Protein AF-A0A170U6C7-F1 (afdb_monomer)

Sequence (70 aa):
MSHGDGDHERFAHYVQKDKIMASALDGTPVVALCGKVWVPGRDPKKYPVCPLCKEIYDSMGSGGEGDDKK

Mean predicted aligned error: 10.18 Å

Structure (mmCIF, N/CA/C/O backbone):
data_AF-A0A170U6C7-F1
#
_entry.id   AF-A0A170U6C7-F1
#
loop_
_atom_site.group_PDB
_atom_site.id
_atom_site.type_symbol
_atom_site.label_atom_id
_atom_site.label_alt_id
_atom_site.label_comp_id
_atom_site.label_asym_id
_atom_site.label_entity_id
_atom_site.label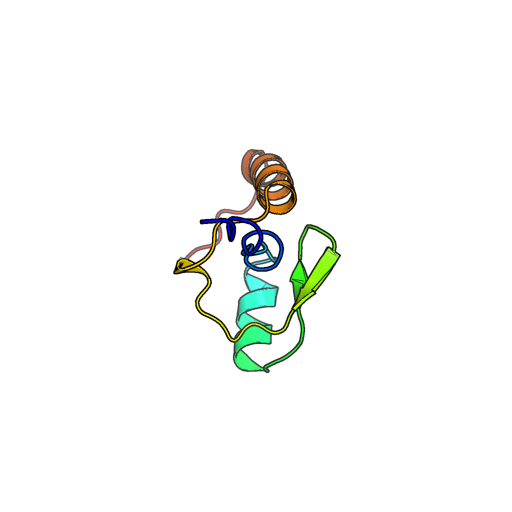_seq_id
_atom_site.pdbx_PDB_ins_code
_atom_site.Cartn_x
_atom_site.Cartn_y
_atom_site.Cartn_z
_atom_site.occupancy
_atom_site.B_iso_or_equiv
_atom_site.auth_seq_id
_atom_site.auth_comp_id
_atom_site.auth_asym_id
_atom_site.auth_atom_id
_atom_site.pdbx_PDB_model_num
ATOM 1 N N . MET A 1 1 ? 28.878 0.389 -15.950 1.00 45.53 1 MET A N 1
ATOM 2 C CA . MET A 1 1 ? 27.941 -0.711 -15.646 1.00 45.53 1 MET A CA 1
ATOM 3 C C . MET A 1 1 ? 26.593 -0.090 -15.328 1.00 45.53 1 MET A C 1
ATOM 5 O O . MET A 1 1 ? 26.334 0.247 -14.182 1.00 45.53 1 MET A O 1
ATOM 9 N N . SER A 1 2 ? 25.793 0.174 -16.359 1.00 63.09 2 SER A N 1
ATOM 10 C CA . SER A 1 2 ? 24.489 0.825 -16.217 1.00 63.09 2 SER A CA 1
ATOM 11 C C . SER A 1 2 ? 23.404 -0.244 -16.216 1.00 63.09 2 SER A C 1
ATOM 13 O O . SER A 1 2 ? 23.131 -0.834 -17.259 1.00 63.09 2 SER A O 1
ATOM 15 N N . HIS A 1 3 ? 22.837 -0.520 -15.043 1.00 49.12 3 HIS A N 1
ATOM 16 C CA . HIS A 1 3 ? 21.528 -1.165 -14.888 1.00 49.12 3 HIS A CA 1
ATOM 17 C C . HIS A 1 3 ? 21.003 -0.903 -13.467 1.00 49.12 3 HIS A C 1
ATOM 19 O O . HIS A 1 3 ? 20.868 -1.800 -12.643 1.00 49.12 3 HIS A O 1
ATOM 25 N N . GLY A 1 4 ? 20.796 0.377 -13.157 1.00 51.62 4 GLY A N 1
ATOM 26 C CA . GLY A 1 4 ? 20.156 0.831 -11.918 1.00 51.62 4 GLY A CA 1
ATOM 27 C C . GLY A 1 4 ? 18.682 1.189 -12.109 1.00 51.62 4 GLY A C 1
ATOM 28 O O . GLY A 1 4 ? 18.145 1.926 -11.298 1.00 51.62 4 GLY A O 1
ATOM 29 N N . ASP A 1 5 ? 18.050 0.721 -13.188 1.00 47.69 5 ASP A N 1
ATOM 30 C CA . ASP A 1 5 ? 16.667 1.049 -13.547 1.00 47.69 5 ASP A CA 1
ATOM 31 C C . ASP A 1 5 ? 15.864 -0.253 -13.662 1.00 47.69 5 ASP A C 1
ATOM 33 O O . ASP A 1 5 ? 15.599 -0.789 -14.730 1.00 47.69 5 ASP A O 1
ATOM 37 N N . GLY A 1 6 ? 15.621 -0.874 -12.512 1.00 49.06 6 GLY A N 1
ATOM 38 C CA . GLY A 1 6 ? 14.744 -2.042 -12.382 1.00 49.06 6 GLY A CA 1
ATOM 39 C C . GLY A 1 6 ? 13.937 -2.019 -11.085 1.00 49.06 6 GLY A C 1
ATOM 40 O O . GLY A 1 6 ? 13.306 -3.016 -10.732 1.00 49.06 6 GLY A O 1
ATOM 41 N N . ASP A 1 7 ? 13.997 -0.901 -10.355 1.00 48.41 7 ASP A N 1
ATOM 42 C CA . ASP A 1 7 ? 13.424 -0.748 -9.016 1.00 48.41 7 ASP A CA 1
ATOM 43 C C . ASP A 1 7 ? 11.978 -0.231 -9.055 1.00 48.41 7 ASP A C 1
ATOM 45 O O . ASP A 1 7 ? 11.216 -0.425 -8.117 1.00 48.41 7 ASP A O 1
ATOM 49 N N . HIS A 1 8 ? 11.541 0.351 -10.177 1.00 50.81 8 HIS A N 1
ATOM 50 C CA . HIS A 1 8 ? 10.235 1.012 -10.249 1.00 50.81 8 HIS A CA 1
ATOM 51 C C . HIS A 1 8 ? 9.030 0.072 -10.446 1.00 50.81 8 HIS A C 1
ATOM 53 O O . HIS A 1 8 ? 7.884 0.493 -10.290 1.00 50.81 8 HIS A O 1
ATOM 59 N N . GLU A 1 9 ? 9.264 -1.217 -10.714 1.00 53.66 9 GLU A N 1
ATOM 60 C CA . GLU A 1 9 ? 8.207 -2.231 -10.893 1.00 53.66 9 GLU A CA 1
ATOM 61 C C . GLU A 1 9 ? 8.121 -3.238 -9.730 1.00 53.66 9 GLU A C 1
ATOM 63 O O . GLU A 1 9 ? 7.372 -4.215 -9.785 1.00 53.66 9 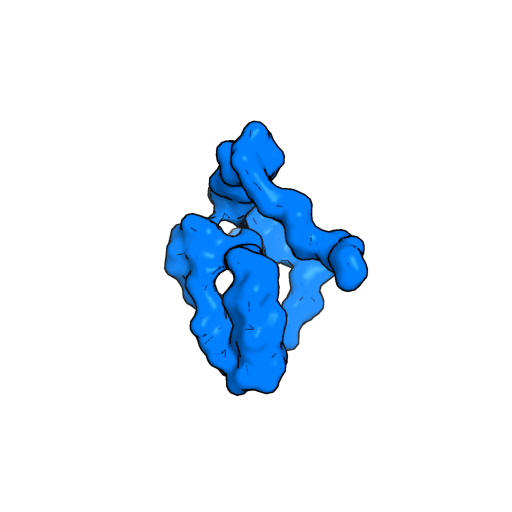GLU A O 1
ATOM 68 N N . ARG A 1 10 ? 8.900 -3.020 -8.666 1.00 64.06 10 ARG A N 1
ATOM 69 C CA . ARG A 1 10 ? 9.154 -3.987 -7.588 1.00 64.06 10 ARG A CA 1
ATOM 70 C C . ARG A 1 10 ? 8.754 -3.461 -6.212 1.00 64.06 10 ARG A C 1
ATOM 72 O O . ARG A 1 10 ? 9.350 -3.848 -5.216 1.00 64.06 10 ARG A O 1
ATOM 79 N N . PHE A 1 11 ? 7.756 -2.587 -6.144 1.00 71.81 11 PHE A N 1
ATOM 80 C CA . PHE A 1 11 ? 7.264 -2.085 -4.865 1.00 71.81 11 PHE A CA 1
ATOM 81 C C . PHE A 1 11 ? 6.142 -2.967 -4.307 1.00 71.81 11 PHE A C 1
ATOM 83 O O . PHE A 1 11 ? 5.210 -3.343 -5.017 1.00 71.81 11 PHE A O 1
ATOM 90 N N . ALA A 1 12 ? 6.216 -3.279 -3.015 1.00 79.38 12 ALA A N 1
ATOM 91 C CA . ALA A 1 12 ? 5.120 -3.869 -2.263 1.00 79.38 12 ALA A CA 1
ATOM 92 C C . ALA A 1 12 ? 4.050 -2.803 -1.996 1.00 79.38 12 ALA A C 1
ATOM 94 O O . ALA A 1 12 ? 4.353 -1.668 -1.629 1.00 79.38 12 ALA A O 1
ATOM 95 N N . HIS A 1 13 ? 2.784 -3.159 -2.168 1.00 84.06 13 HIS A N 1
ATOM 96 C CA . HIS A 1 13 ? 1.665 -2.250 -1.959 1.00 84.06 13 HIS A CA 1
ATOM 97 C C . HIS A 1 13 ? 0.861 -2.675 -0.734 1.00 84.06 13 HIS A C 1
ATOM 99 O O . HIS A 1 13 ? 0.609 -3.864 -0.537 1.00 84.06 13 HIS A O 1
ATOM 105 N N . TYR A 1 14 ? 0.455 -1.704 0.086 1.00 83.00 14 TYR A N 1
ATOM 106 C CA . TYR A 1 14 ? -0.452 -1.978 1.195 1.00 83.00 14 TYR A CA 1
ATOM 107 C C . TYR A 1 14 ? -1.891 -2.077 0.701 1.00 83.00 14 TYR A C 1
ATOM 109 O O . TYR A 1 14 ? -2.322 -1.375 -0.217 1.00 83.00 14 TYR A O 1
ATOM 117 N N . VAL A 1 15 ? -2.619 -2.966 1.356 1.00 81.81 15 VAL A N 1
ATOM 118 C CA . VAL A 1 15 ? -4.023 -3.308 1.144 1.00 81.81 15 VAL A CA 1
ATOM 119 C C . VAL A 1 15 ? -4.636 -3.535 2.509 1.00 81.81 15 VAL A C 1
ATOM 121 O O . VAL A 1 15 ? -3.932 -3.913 3.447 1.00 81.81 15 VAL A O 1
ATOM 124 N N . GLN A 1 16 ? -5.949 -3.343 2.608 1.00 78.25 16 GLN A N 1
ATOM 125 C CA . GLN A 1 16 ? -6.688 -3.741 3.801 1.00 78.25 16 GLN A CA 1
ATOM 126 C C . GLN A 1 16 ? -6.441 -5.224 4.095 1.00 78.25 16 GLN A C 1
ATOM 128 O O . GLN A 1 16 ? -6.526 -6.064 3.194 1.00 78.25 16 GLN A O 1
ATOM 133 N N . LYS A 1 17 ? -6.114 -5.520 5.353 1.00 71.00 17 LYS A N 1
ATOM 134 C CA . LYS A 1 17 ? -5.676 -6.840 5.823 1.00 71.00 17 LYS A CA 1
ATOM 135 C C . LYS A 1 17 ? -6.730 -7.922 5.551 1.00 71.00 17 LYS A C 1
ATOM 137 O O . LYS A 1 17 ? -6.394 -8.985 5.031 1.00 71.00 17 LYS A O 1
ATOM 142 N N . ASP A 1 18 ? -8.004 -7.594 5.753 1.00 73.88 18 ASP A N 1
ATOM 143 C CA . ASP A 1 18 ? -9.145 -8.437 5.382 1.00 73.88 18 ASP A CA 1
ATOM 144 C C . ASP A 1 18 ? -9.183 -8.767 3.888 1.00 73.88 18 ASP A C 1
ATOM 146 O O . ASP A 1 18 ? -9.394 -9.914 3.491 1.00 73.88 18 ASP A O 1
ATOM 150 N N . LYS A 1 19 ? -8.921 -7.770 3.034 1.00 72.56 19 LYS A N 1
ATOM 151 C CA . LYS A 1 19 ? -8.986 -7.939 1.578 1.00 72.56 19 LYS A CA 1
ATOM 152 C C . LYS A 1 19 ? -7.817 -8.751 1.033 1.00 72.56 19 LYS A C 1
ATOM 154 O O . LYS A 1 19 ? -8.033 -9.590 0.161 1.00 72.56 19 LYS A O 1
ATOM 159 N N . ILE A 1 20 ? -6.594 -8.533 1.523 1.00 77.44 20 ILE A N 1
ATOM 160 C CA . ILE A 1 20 ? -5.421 -9.304 1.076 1.00 77.44 20 ILE A CA 1
ATOM 161 C C . ILE A 1 20 ? -5.521 -10.767 1.503 1.00 77.44 20 ILE A C 1
ATOM 163 O O . ILE A 1 20 ? -5.197 -11.629 0.694 1.00 77.44 20 ILE A O 1
ATOM 167 N N . MET A 1 21 ? -6.000 -11.066 2.719 1.00 78.88 21 MET A N 1
ATOM 168 C CA . MET A 1 21 ? -6.149 -12.453 3.167 1.00 78.88 21 MET A CA 1
ATOM 169 C C . MET A 1 21 ? -7.172 -13.213 2.324 1.00 78.88 21 MET A C 1
ATOM 171 O O . MET A 1 21 ? -6.841 -14.272 1.799 1.00 78.88 21 MET A O 1
ATOM 175 N N . ALA A 1 22 ? -8.372 -12.657 2.129 1.00 78.12 22 ALA A N 1
ATOM 176 C CA . ALA A 1 22 ? -9.400 -13.293 1.305 1.00 78.12 22 ALA A CA 1
ATOM 177 C C . ALA A 1 22 ? -8.929 -13.499 -0.144 1.00 78.12 22 ALA A C 1
ATOM 179 O O . ALA A 1 22 ? -9.106 -14.570 -0.719 1.00 78.12 22 ALA A O 1
ATOM 180 N N . SER A 1 23 ? -8.254 -12.505 -0.718 1.00 77.19 23 SER A N 1
ATOM 181 C CA . SER A 1 23 ? -7.837 -12.561 -2.123 1.00 77.19 23 SER A CA 1
ATOM 182 C C . SER A 1 23 ? -6.589 -13.409 -2.355 1.00 77.19 23 SER A C 1
ATOM 184 O O . SER A 1 23 ? -6.416 -13.955 -3.439 1.00 77.19 23 SER A O 1
ATOM 186 N N . ALA A 1 24 ? -5.721 -13.560 -1.350 1.00 75.00 24 ALA A N 1
ATOM 187 C CA . ALA A 1 24 ? -4.614 -14.514 -1.399 1.00 75.00 24 ALA A CA 1
ATOM 188 C C . ALA A 1 24 ? -5.107 -15.969 -1.399 1.00 75.00 24 ALA A C 1
ATOM 190 O O . ALA A 1 24 ? -4.447 -16.826 -1.981 1.00 75.00 24 ALA A O 1
ATOM 191 N N . LEU A 1 25 ? -6.258 -16.243 -0.775 1.00 79.38 25 LEU A N 1
ATOM 192 C CA . LEU A 1 25 ? -6.900 -17.560 -0.790 1.00 79.38 25 LEU A CA 1
ATOM 193 C C . LEU A 1 25 ? -7.636 -17.817 -2.112 1.00 79.38 25 LEU A C 1
ATOM 195 O O . LEU A 1 25 ? -7.532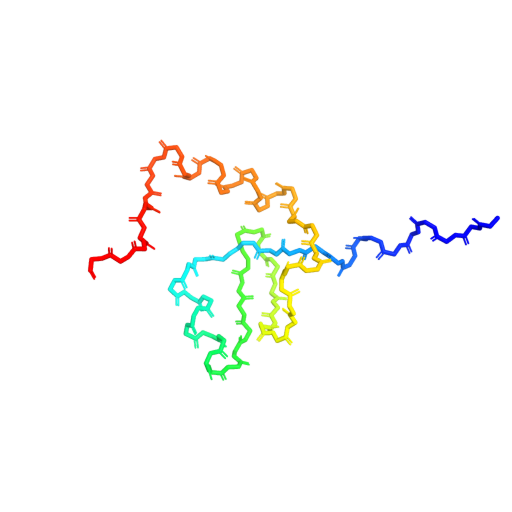 -18.907 -2.666 1.00 79.38 25 LEU A O 1
ATOM 199 N N . ASP A 1 26 ? -8.350 -16.808 -2.616 1.00 81.50 26 ASP A N 1
ATOM 200 C CA . ASP A 1 26 ? -9.171 -16.910 -3.830 1.00 81.50 26 ASP A CA 1
ATOM 201 C C . ASP A 1 26 ? -8.357 -16.719 -5.129 1.00 81.50 26 ASP A C 1
ATOM 203 O O . ASP A 1 26 ? -8.803 -17.060 -6.220 1.00 81.50 26 ASP A O 1
ATOM 207 N N . GLY A 1 27 ? -7.139 -16.173 -5.031 1.00 80.81 27 GLY A N 1
ATOM 208 C CA . GLY A 1 27 ? -6.299 -15.829 -6.182 1.00 80.81 27 GLY A CA 1
ATOM 209 C C . GLY A 1 27 ? -6.810 -14.617 -6.967 1.00 80.81 27 GLY A C 1
ATOM 210 O O . GLY A 1 27 ? -6.488 -14.453 -8.146 1.00 80.81 27 GLY A O 1
ATOM 211 N N . THR A 1 28 ? -7.619 -13.767 -6.337 1.00 84.31 28 THR A N 1
ATOM 212 C CA . THR A 1 28 ? -8.257 -12.623 -6.988 1.00 84.31 28 THR A CA 1
ATOM 213 C C . THR A 1 28 ? -7.371 -11.374 -6.980 1.00 84.31 28 THR A C 1
ATOM 215 O O . THR A 1 28 ? -6.540 -11.180 -6.086 1.00 84.31 28 THR A O 1
ATOM 218 N N . PRO A 1 29 ? -7.505 -10.502 -7.995 1.00 85.31 29 PRO A N 1
ATOM 219 C CA . PRO A 1 29 ? -6.778 -9.241 -8.039 1.00 85.31 29 PRO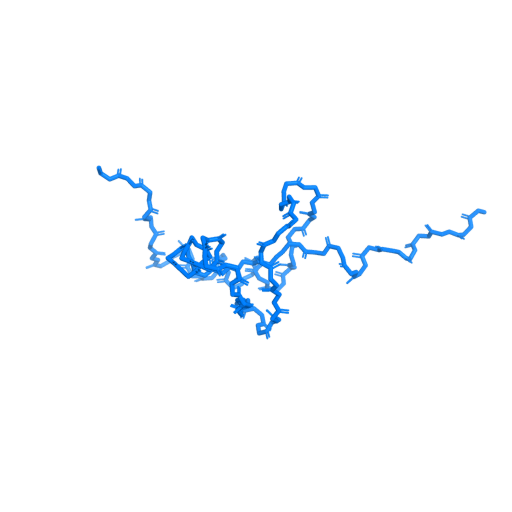 A CA 1
ATOM 220 C C . PRO A 1 29 ? -7.254 -8.291 -6.930 1.00 85.31 29 PRO A C 1
ATOM 222 O O . PRO A 1 29 ? -8.444 -8.002 -6.814 1.00 85.31 29 PRO A O 1
ATOM 225 N N . VAL A 1 30 ? -6.314 -7.753 -6.152 1.00 85.31 30 VAL A N 1
ATOM 226 C CA . VAL A 1 30 ? -6.560 -6.755 -5.103 1.00 85.31 30 VAL A CA 1
ATOM 227 C C . VAL A 1 30 ? -6.132 -5.369 -5.532 1.00 85.31 30 VAL A C 1
ATOM 229 O O . VAL A 1 30 ? -5.199 -5.213 -6.315 1.00 85.31 30 VAL A O 1
ATOM 232 N N . VAL A 1 31 ? -6.789 -4.354 -4.972 1.00 87.62 31 VAL A N 1
ATOM 233 C CA . VAL A 1 31 ? -6.493 -2.941 -5.225 1.00 87.62 31 VAL A CA 1
ATOM 234 C C . VAL A 1 31 ? -5.792 -2.324 -4.020 1.00 87.62 31 VAL 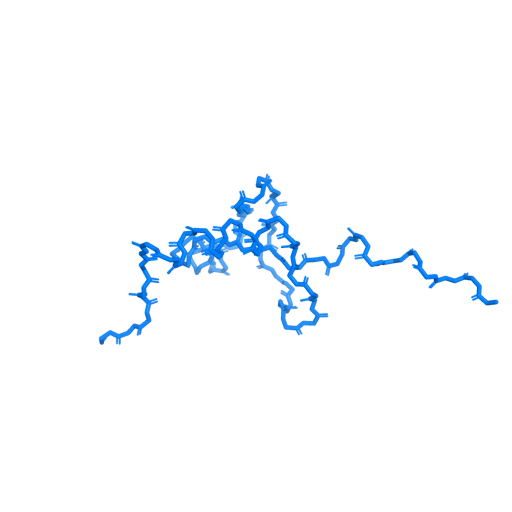A C 1
ATOM 236 O O . VAL A 1 31 ? -6.300 -2.387 -2.904 1.00 87.62 31 VAL A O 1
ATOM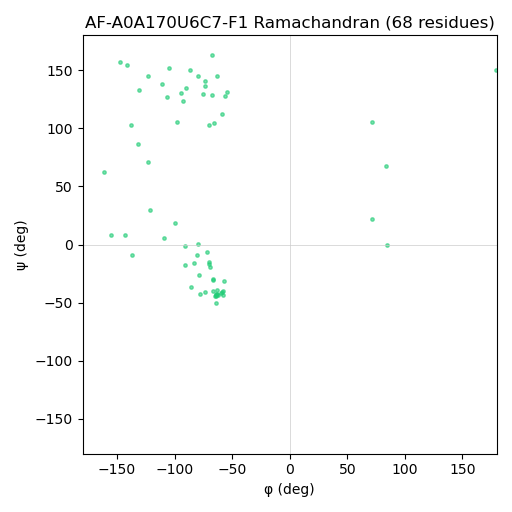 239 N N . ALA A 1 32 ? -4.641 -1.702 -4.260 1.00 87.12 32 ALA A N 1
ATOM 240 C CA . ALA A 1 32 ? -3.803 -1.048 -3.262 1.00 87.12 32 ALA A CA 1
ATOM 241 C C . ALA A 1 32 ? -4.473 0.186 -2.685 1.00 87.12 32 ALA A C 1
ATOM 243 O O . ALA A 1 32 ? -5.312 0.805 -3.336 1.00 87.12 32 ALA A O 1
ATOM 244 N N . LEU A 1 33 ? -3.962 0.650 -1.547 1.00 84.75 33 LEU A N 1
ATOM 245 C CA . LEU A 1 33 ? -4.262 1.994 -1.051 1.00 84.75 33 LEU A CA 1
ATOM 246 C C . LEU A 1 33 ? -3.891 3.081 -2.074 1.00 84.75 33 LEU A C 1
ATOM 248 O O . LEU A 1 33 ? -4.581 4.086 -2.178 1.00 84.75 33 LEU A O 1
ATOM 252 N N . CYS A 1 34 ? -2.852 2.861 -2.888 1.00 85.19 34 CYS A N 1
ATOM 253 C CA . CYS A 1 34 ? -2.507 3.764 -3.989 1.00 85.19 34 CYS A CA 1
ATOM 254 C C . CYS A 1 34 ? -3.358 3.586 -5.263 1.00 85.19 34 CYS A C 1
ATOM 256 O O . CYS A 1 34 ? -3.088 4.250 -6.260 1.00 85.19 34 CYS A O 1
ATOM 258 N N . GLY A 1 35 ? -4.320 2.658 -5.282 1.00 85.12 35 GLY A N 1
ATOM 259 C CA . GLY A 1 35 ? -5.141 2.344 -6.456 1.00 85.12 35 GLY A CA 1
ATOM 260 C C . GLY A 1 35 ? -4.524 1.341 -7.440 1.00 85.12 35 GLY A C 1
ATOM 261 O O . GLY A 1 35 ? -5.153 1.002 -8.440 1.00 85.12 35 GLY A O 1
ATOM 262 N N . LYS A 1 36 ? -3.312 0.829 -7.183 1.00 81.56 36 LYS A N 1
ATOM 263 C CA . LYS A 1 36 ? -2.681 -0.186 -8.042 1.00 81.56 36 LYS A CA 1
ATOM 264 C C . LYS A 1 36 ? -3.313 -1.562 -7.838 1.00 81.56 36 LYS A C 1
ATOM 266 O O . LYS A 1 36 ? -3.406 -2.030 -6.710 1.00 81.56 36 LYS A O 1
ATOM 271 N N . VAL A 1 37 ? -3.700 -2.220 -8.928 1.00 86.00 37 VAL A N 1
ATOM 272 C CA . VAL A 1 37 ? -4.281 -3.568 -8.896 1.00 86.00 37 VAL A CA 1
ATOM 273 C C . VAL A 1 37 ? -3.192 -4.624 -9.108 1.00 86.00 37 VAL A C 1
ATOM 275 O O . VAL A 1 37 ? -2.407 -4.501 -10.048 1.00 86.00 37 VAL A O 1
ATOM 278 N N . TRP A 1 38 ? -3.127 -5.656 -8.264 1.00 81.12 38 TRP A N 1
ATOM 279 C CA . TRP A 1 38 ? -2.220 -6.798 -8.434 1.00 81.12 38 TRP A CA 1
ATOM 280 C C . TRP A 1 38 ? -2.827 -8.090 -7.891 1.00 81.12 38 TRP A C 1
ATOM 282 O O . TRP A 1 38 ? -3.687 -8.062 -7.020 1.00 81.12 38 TRP A O 1
ATOM 292 N N . VAL A 1 39 ? -2.352 -9.235 -8.379 1.00 83.31 39 VAL A N 1
ATOM 293 C CA . VAL A 1 39 ? -2.719 -10.538 -7.812 1.00 83.31 39 VAL A CA 1
ATOM 294 C C . VAL A 1 39 ? -1.676 -10.925 -6.757 1.00 83.31 39 VAL A C 1
ATOM 296 O O . VAL A 1 39 ? -0.478 -10.961 -7.073 1.00 83.31 39 VAL A O 1
ATOM 299 N N . PRO A 1 40 ? -2.078 -11.189 -5.503 1.00 73.81 40 PRO A N 1
ATOM 300 C CA . PRO A 1 40 ? -1.157 -11.600 -4.454 1.00 73.81 40 PRO A CA 1
ATOM 301 C C . PRO A 1 40 ? -0.642 -13.019 -4.729 1.00 73.81 40 PRO A C 1
ATOM 303 O O . PRO A 1 40 ? -1.335 -14.003 -4.520 1.00 73.81 40 PRO A O 1
ATOM 306 N N . GLY A 1 41 ? 0.594 -13.114 -5.224 1.00 68.56 41 GLY A N 1
ATOM 307 C CA . GLY A 1 41 ? 1.257 -14.394 -5.513 1.00 68.56 41 GLY A CA 1
ATOM 308 C C . GLY A 1 41 ? 2.789 -14.335 -5.492 1.00 68.56 41 GLY A C 1
ATOM 309 O O . GLY A 1 41 ? 3.450 -15.287 -5.895 1.00 68.56 41 GLY A O 1
ATOM 310 N N . ARG A 1 42 ? 3.373 -13.211 -5.053 1.00 64.75 42 ARG A N 1
ATOM 311 C CA . ARG A 1 42 ? 4.826 -13.018 -4.903 1.00 64.75 42 ARG A CA 1
ATOM 312 C C . ARG A 1 42 ? 5.148 -12.620 -3.467 1.00 64.75 42 ARG A C 1
ATOM 314 O O . ARG A 1 42 ? 4.384 -11.869 -2.868 1.00 64.75 42 ARG A O 1
ATOM 321 N N . ASP A 1 43 ? 6.285 -13.077 -2.945 1.00 61.78 43 ASP A N 1
ATOM 322 C CA . ASP A 1 43 ? 6.741 -12.763 -1.588 1.00 61.78 43 ASP A CA 1
ATOM 323 C C . ASP A 1 43 ? 6.902 -11.243 -1.367 1.00 61.78 43 ASP A C 1
ATOM 325 O O . ASP A 1 43 ? 7.837 -10.643 -1.908 1.00 61.78 43 ASP A O 1
ATOM 329 N N . PRO A 1 44 ? 6.071 -10.601 -0.520 1.00 61.12 44 PRO A N 1
ATOM 330 C CA . PRO A 1 44 ? 6.152 -9.160 -0.269 1.00 61.12 44 PRO A CA 1
ATOM 331 C C . PRO A 1 44 ? 7.407 -8.768 0.528 1.00 61.12 44 PRO A C 1
ATOM 333 O O . PRO A 1 44 ? 7.816 -7.614 0.511 1.00 61.12 44 PRO A O 1
ATOM 336 N N . LYS A 1 45 ? 8.068 -9.731 1.190 1.00 64.50 45 LYS A N 1
ATOM 337 C CA . LYS A 1 45 ? 9.295 -9.514 1.979 1.00 64.50 45 LYS A CA 1
ATOM 338 C C . LYS A 1 45 ? 10.539 -9.189 1.149 1.00 64.50 45 LYS A C 1
ATOM 340 O O . LYS A 1 45 ? 11.537 -8.764 1.720 1.00 64.50 45 LYS A O 1
ATOM 345 N N . LYS A 1 46 ? 10.511 -9.419 -0.166 1.00 66.00 46 LYS A N 1
ATOM 346 C CA . LYS A 1 46 ? 11.650 -9.146 -1.059 1.00 66.00 46 LYS A CA 1
ATOM 347 C C . LYS A 1 46 ? 11.628 -7.741 -1.658 1.00 66.00 46 LYS A C 1
ATOM 349 O O . LYS A 1 46 ? 12.540 -7.400 -2.406 1.00 66.00 46 LYS A O 1
ATOM 354 N N . TYR A 1 47 ? 10.602 -6.953 -1.348 1.00 71.94 47 TYR A N 1
ATOM 355 C CA . TYR A 1 47 ? 10.282 -5.738 -2.076 1.00 71.94 47 TYR A CA 1
ATOM 356 C C . TYR A 1 47 ? 10.061 -4.552 -1.130 1.00 71.94 47 TYR A C 1
ATOM 358 O O . TYR A 1 47 ? 9.351 -4.696 -0.132 1.00 71.94 47 TYR A O 1
ATOM 366 N N . PRO A 1 48 ? 10.659 -3.379 -1.411 1.00 78.25 48 PRO A N 1
ATOM 367 C CA . PRO A 1 48 ? 10.394 -2.167 -0.644 1.00 78.25 48 PRO A CA 1
ATOM 368 C C . PRO A 1 48 ? 8.926 -1.754 -0.786 1.00 78.25 48 PRO A C 1
ATOM 370 O O . PRO A 1 48 ? 8.325 -1.927 -1.841 1.00 78.25 48 PRO A O 1
ATOM 373 N N . VAL A 1 49 ? 8.323 -1.202 0.266 1.00 81.75 49 VAL A N 1
ATOM 374 C CA . VAL A 1 49 ? 6.931 -0.730 0.202 1.00 81.75 49 VAL A CA 1
ATOM 375 C C . VAL A 1 49 ? 6.841 0.564 -0.612 1.00 81.75 49 VAL A C 1
ATOM 377 O O . VAL A 1 49 ? 7.683 1.449 -0.476 1.00 81.75 49 VAL A O 1
ATOM 380 N N . CYS A 1 50 ? 5.792 0.694 -1.423 1.00 85.06 50 CYS A N 1
ATOM 381 C CA . CYS A 1 50 ? 5.475 1.898 -2.179 1.00 85.06 50 CYS A CA 1
ATOM 382 C C . CYS A 1 50 ? 5.345 3.110 -1.233 1.00 85.06 50 CYS A C 1
ATOM 384 O O . CYS A 1 50 ? 4.555 3.042 -0.286 1.00 85.06 50 CYS A O 1
ATOM 386 N N . PRO A 1 51 ? 6.051 4.228 -1.492 1.00 84.50 51 PRO A N 1
ATOM 387 C CA . PRO A 1 51 ? 6.049 5.395 -0.608 1.00 84.50 51 PRO A CA 1
ATOM 388 C C . PRO A 1 51 ? 4.640 5.949 -0.392 1.00 84.50 51 PRO A C 1
ATOM 390 O O . PRO A 1 51 ? 4.264 6.204 0.742 1.00 84.50 51 PRO A O 1
ATOM 393 N N . LEU A 1 52 ? 3.810 5.985 -1.439 1.00 86.88 52 LEU A N 1
ATOM 394 C CA . LEU A 1 52 ? 2.422 6.438 -1.335 1.00 86.88 52 LEU A CA 1
ATOM 395 C C . LEU A 1 52 ? 1.577 5.529 -0.429 1.00 86.88 52 LEU A C 1
ATOM 397 O O . LEU A 1 52 ? 0.816 6.004 0.405 1.00 86.88 52 LEU A O 1
ATOM 401 N N . CYS A 1 53 ? 1.729 4.204 -0.555 1.00 84.69 53 CYS A N 1
ATOM 402 C CA . CYS A 1 53 ? 1.057 3.262 0.346 1.00 84.69 53 CYS A CA 1
ATOM 403 C C . CYS A 1 53 ? 1.533 3.436 1.788 1.00 84.69 53 CYS A C 1
ATOM 405 O O . CYS A 1 53 ? 0.724 3.333 2.704 1.00 84.69 53 CYS A O 1
ATOM 407 N N . LYS A 1 54 ? 2.833 3.683 1.983 1.00 82.69 54 LYS A N 1
ATOM 408 C CA . LYS A 1 54 ? 3.426 3.925 3.296 1.00 82.69 54 LYS A CA 1
ATOM 409 C C . LYS A 1 54 ? 2.884 5.210 3.924 1.00 82.69 54 LYS A C 1
ATOM 411 O O . LYS A 1 54 ? 2.523 5.164 5.088 1.00 82.69 54 LYS A O 1
ATOM 416 N N . GLU A 1 55 ? 2.778 6.302 3.170 1.00 85.38 55 GLU A N 1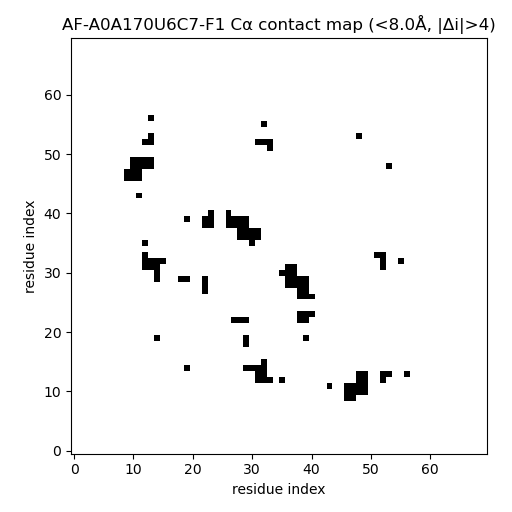
ATOM 417 C CA . GLU A 1 55 ? 2.216 7.572 3.651 1.00 85.38 55 GLU A CA 1
ATOM 418 C C . GLU A 1 55 ? 0.737 7.446 4.019 1.00 85.38 55 GLU A C 1
ATOM 420 O O . GLU A 1 55 ? 0.331 7.888 5.089 1.00 85.38 55 GLU A O 1
ATOM 425 N N . ILE A 1 56 ? -0.071 6.785 3.182 1.00 84.94 56 ILE A N 1
ATOM 426 C CA . ILE A 1 56 ? -1.489 6.550 3.492 1.00 84.94 56 ILE A CA 1
ATOM 427 C C . ILE A 1 56 ? -1.614 5.651 4.729 1.00 84.94 56 ILE A C 1
ATOM 429 O O . ILE A 1 56 ? -2.423 5.924 5.608 1.00 84.94 56 ILE A O 1
ATOM 433 N N . TYR A 1 57 ? -0.802 4.595 4.821 1.00 81.69 57 TYR A N 1
ATOM 434 C CA . TYR A 1 57 ? -0.784 3.706 5.981 1.00 81.69 57 TYR A CA 1
ATOM 435 C C . TYR A 1 57 ? -0.366 4.432 7.266 1.00 81.69 57 TYR A C 1
ATOM 437 O O . TYR A 1 57 ? -1.00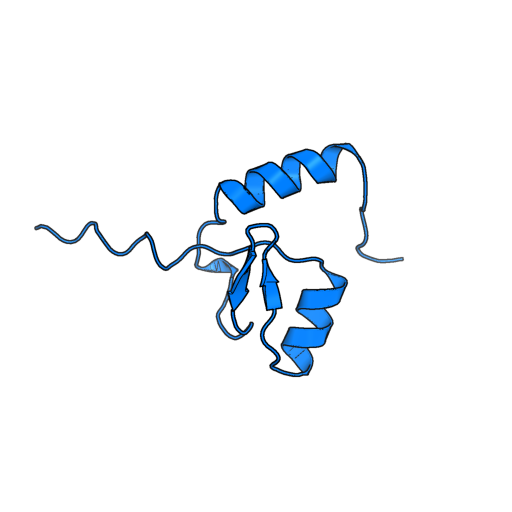9 4.245 8.290 1.00 81.69 57 TYR A O 1
ATOM 445 N N . ASP A 1 58 ? 0.657 5.285 7.218 1.00 83.12 58 ASP A N 1
ATOM 446 C CA . ASP A 1 58 ? 1.104 6.116 8.346 1.00 83.12 58 ASP A CA 1
ATOM 447 C C . ASP A 1 58 ? 0.016 7.118 8.775 1.00 83.12 58 ASP A C 1
ATOM 449 O O . ASP A 1 58 ? -0.317 7.237 9.959 1.00 83.12 58 ASP A O 1
ATOM 453 N N . SER A 1 59 ? -0.643 7.738 7.790 1.00 80.56 59 SER A N 1
ATOM 454 C CA . SER A 1 59 ? -1.767 8.650 8.003 1.00 80.56 59 SER A CA 1
ATOM 455 C C . SER A 1 59 ? -3.016 7.960 8.566 1.00 80.56 59 SER A C 1
ATOM 457 O O . SER A 1 59 ? -3.774 8.605 9.287 1.00 80.56 59 SER A O 1
ATOM 459 N N . MET A 1 60 ? -3.259 6.682 8.252 1.00 72.38 60 MET A N 1
ATOM 460 C CA . MET A 1 60 ? -4.380 5.899 8.799 1.00 72.38 60 MET A CA 1
ATOM 461 C C . MET A 1 60 ? -4.035 5.253 10.150 1.00 72.38 60 MET A C 1
ATOM 463 O O . MET A 1 60 ? -4.877 5.206 11.044 1.00 72.38 60 MET A O 1
ATOM 467 N N . GLY A 1 61 ? -2.790 4.805 10.334 1.00 63.00 61 GLY A N 1
ATOM 468 C CA . GLY A 1 61 ? -2.303 4.142 11.547 1.00 63.00 61 GLY A CA 1
ATOM 469 C C . GLY A 1 61 ? -2.201 5.064 12.763 1.00 63.00 61 GLY A C 1
ATOM 470 O O . GLY A 1 61 ? -2.241 4.587 13.893 1.00 63.00 61 GLY A O 1
ATOM 471 N N . SER A 1 62 ? -2.164 6.383 12.556 1.00 55.53 62 SER A N 1
ATOM 472 C CA . SER A 1 62 ? -2.325 7.362 13.640 1.00 55.53 62 SER A CA 1
ATOM 473 C C . SER A 1 62 ? -3.767 7.455 14.175 1.00 55.53 62 SER A C 1
ATOM 475 O O . SER A 1 62 ? -3.999 8.149 15.164 1.00 55.53 62 SER A O 1
ATOM 477 N N . GLY A 1 63 ? -4.739 6.771 13.554 1.00 48.78 63 GLY A N 1
ATOM 478 C CA . GLY A 1 63 ? -6.160 6.875 13.905 1.00 48.78 63 GLY A CA 1
ATOM 479 C C . GLY A 1 63 ? -6.960 5.572 13.977 1.00 48.78 63 GLY A C 1
ATOM 480 O O . GLY A 1 63 ? -8.088 5.618 14.464 1.00 48.78 63 GLY A O 1
ATOM 481 N N . GLY A 1 64 ? -6.446 4.412 13.559 1.00 49.75 64 GLY A N 1
ATOM 482 C CA . GLY A 1 64 ? -7.229 3.186 13.697 1.00 49.75 64 GLY A CA 1
ATOM 483 C C . GLY A 1 64 ? -6.582 1.913 13.172 1.00 49.75 64 GLY A C 1
ATOM 484 O O . GLY A 1 64 ? -5.858 1.916 12.182 1.00 49.75 64 GLY A O 1
ATOM 485 N N . GLU A 1 65 ? -6.963 0.826 13.840 1.00 45.19 65 GLU A N 1
ATOM 486 C CA . GLU A 1 65 ? -6.841 -0.571 13.417 1.00 45.19 65 GLU A CA 1
ATOM 487 C C . GLU A 1 65 ? -5.495 -1.259 13.679 1.00 45.19 65 GLU A C 1
ATOM 489 O O . GLU A 1 65 ? -4.769 -1.715 12.795 1.00 45.19 65 GLU A O 1
ATOM 494 N N . GLY A 1 66 ? -5.226 -1.439 14.974 1.00 51.50 66 GLY A N 1
ATOM 495 C CA . GLY A 1 66 ? -4.711 -2.723 15.421 1.00 51.50 66 GLY A CA 1
ATOM 496 C C . GLY A 1 66 ? -5.794 -3.782 15.215 1.00 51.50 66 GLY A C 1
ATOM 497 O O . GLY A 1 66 ? -6.749 -3.830 15.979 1.00 51.50 66 GLY A O 1
ATOM 498 N N . ASP A 1 67 ? -5.639 -4.617 14.194 1.00 47.25 67 ASP A N 1
ATOM 499 C CA . ASP A 1 67 ? -6.291 -5.925 14.141 1.00 47.25 67 ASP A CA 1
ATOM 500 C C . ASP A 1 67 ? -5.240 -6.973 13.756 1.00 47.25 67 ASP A C 1
ATOM 502 O O . ASP A 1 67 ? -4.925 -7.262 12.593 1.00 47.25 67 ASP A O 1
ATOM 506 N N . ASP A 1 68 ? -4.569 -7.461 14.791 1.00 43.97 68 ASP A N 1
ATOM 507 C CA . ASP A 1 68 ? -4.040 -8.809 14.826 1.00 43.97 68 ASP A CA 1
ATOM 508 C C . ASP A 1 68 ? -4.307 -9.409 16.210 1.00 43.97 68 ASP A C 1
ATOM 510 O O . ASP A 1 68 ? -3.594 -9.165 17.175 1.00 43.97 68 ASP A O 1
ATOM 514 N N . LYS A 1 69 ? -5.333 -10.270 16.233 1.00 37.56 69 LYS A N 1
ATOM 515 C CA . LYS A 1 69 ? -5.556 -11.379 17.174 1.00 37.56 69 LYS A CA 1
ATOM 516 C C . LYS A 1 69 ? -5.947 -11.032 18.616 1.00 37.56 69 LYS A C 1
ATOM 518 O O . LYS A 1 69 ? -5.103 -10.788 19.476 1.00 37.56 69 LYS A O 1
ATOM 523 N N . LYS A 1 70 ? -7.232 -11.247 18.903 1.00 35.38 70 LYS A N 1
ATOM 524 C CA . LYS A 1 70 ? -7.653 -11.889 20.154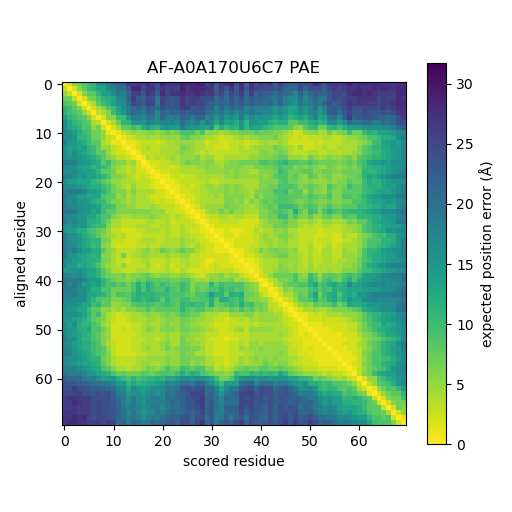 1.00 35.38 70 LYS A CA 1
ATOM 525 C C . LYS A 1 70 ? -7.739 -13.402 19.961 1.00 35.38 70 LYS A C 1
ATOM 527 O O . LYS A 1 70 ? -8.092 -13.822 18.837 1.00 35.38 70 LYS A O 1
#

Foldseek 3Di:
DDDPPPQPVFADFDDDPVQLVVQQVVQDWGAGPVRDTDGPDDDNVVGHHDVSRVVVCVVCVVPDDPDDDD

Secondary structure (DSSP, 8-state):
------STT--B----HHHHHHHHHHT--EE-TTS-EE-S-S-GGGSPBPHHHHHHHHHHHTTS---S--

Nearest PDB structures (foldseek):
  2zqk-assembly1_N  TM=2.701E-01  e=4.810E+00  Escherichia coli O157:H7

Solvent-accessible surface area (backbone atoms only — not comparable to full-atom values): 4525 Å² total; per-residue (Å²): 139,92,81,90,84,72,66,89,85,47,57,28,70,45,53,60,68,72,57,50,55,55,22,49,74,72,64,39,75,43,63,24,73,74,66,53,72,46,61,63,80,70,75,58,89,84,31,60,66,33,65,65,24,50,52,52,46,54,67,42,60,78,76,55,79,90,83,80,83,134

Radius of gyration: 13.84 Å; Cα contacts (8 Å, |Δi|>4): 66; chains: 1; bounding box: 37×26×36 Å

pLDDT: mean 70.66, std 14.81, range [35.38, 87.62]